Protein AF-A0A7Z0DAD0-F1 (afdb_monomer_lite)

Organism: NCBI:txid1347891

InterPro domains:
  IPR023214 HAD superfamily [G3DSA:3.40.50.1000] (11-139)
  IPR036412 HAD-like superfamily [SSF56784] (11-136)

Secondary structure (DSSP, 8-state):
--------SS--EEEE-TBTTTBSS-HHHHHHHHHHHT-HHHHHHHHHHHGGGGG--HHHHHHHHHHHHHHHHTT--HHHHHHHHHHHHHHHHT-TTTB-HHHHHHHHHHHTTT-EEEE--SS-HHHHHHHHHHHT----

Sequence (140 aa):
MQTATDEDGDHRLVIDDLDGVITRRDTFTALVIRRLRRAPLRLLRATMAAMPMLRGDVATRHEAAQRVAEIAMTGLREREYIAEARAFGKRIAGDPCWIRPWAVDRLRRQHAKGARIVVATATERSLAAALLDHAAVPYE

Foldseek 3Di:
DDDPQPDDPDAGEAEAACAVLFWVHDLLVVLLVVLCVVPVVLVVVLVVLCVQVVVVDPVSNVRSVVVSSCSSCPPDDPVNVLVSLLVSLLVLLPDCNTGDVVSQVVQVVCVVVNYAYAHDYPDDPSNSCSNCVNNVRDHD

Radius of gyration: 17.41 Å; chains: 1; bounding box: 48×28×44 Å

pLDDT: mean 72.16, std 11.04, range [30.66, 85.12]

Structure (mmCIF, N/CA/C/O backbone):
data_AF-A0A7Z0DAD0-F1
#
_entry.id   AF-A0A7Z0DAD0-F1
#
loop_
_atom_site.group_PDB
_atom_site.id
_atom_site.type_symbol
_atom_site.label_atom_id
_atom_site.label_alt_id
_atom_site.label_comp_id
_atom_site.label_asym_id
_atom_site.label_entity_id
_atom_site.label_seq_id
_atom_site.pdbx_PDB_ins_code
_atom_site.Cartn_x
_atom_site.Cartn_y
_atom_site.Cartn_z
_atom_site.occupancy
_atom_site.B_iso_or_equiv
_atom_site.auth_seq_id
_atom_site.auth_comp_id
_atom_site.auth_asym_id
_atom_site.auth_atom_id
_atom_site.pdbx_PDB_model_num
ATOM 1 N N . MET A 1 1 ? 17.493 9.638 -0.717 1.00 39.50 1 MET A N 1
ATOM 2 C CA . MET A 1 1 ? 18.766 9.210 -0.098 1.00 39.50 1 MET A CA 1
ATOM 3 C C . MET A 1 1 ? 18.513 7.776 0.337 1.00 39.50 1 MET A C 1
ATOM 5 O O . MET A 1 1 ? 17.527 7.592 1.025 1.00 39.50 1 MET A O 1
ATOM 9 N N . GLN A 1 2 ? 19.179 6.732 -0.154 1.00 30.66 2 GLN A N 1
ATOM 10 C CA . GLN A 1 2 ? 20.594 6.578 -0.496 1.00 30.66 2 GLN A CA 1
ATOM 11 C C . GLN A 1 2 ? 20.706 5.386 -1.476 1.00 30.66 2 GLN A C 1
ATOM 13 O O . GLN A 1 2 ? 20.254 4.295 -1.152 1.00 30.66 2 GLN A O 1
ATOM 18 N N . THR A 1 3 ? 21.219 5.591 -2.693 1.00 37.88 3 THR A N 1
ATOM 19 C CA . THR A 1 3 ? 21.503 4.504 -3.649 1.00 37.88 3 THR A CA 1
ATOM 20 C C . THR A 1 3 ? 22.827 3.858 -3.260 1.00 37.88 3 THR A C 1
ATOM 22 O O . THR A 1 3 ? 23.883 4.384 -3.607 1.00 37.88 3 THR A O 1
ATOM 25 N N . ALA A 1 4 ? 22.776 2.750 -2.522 1.00 39.66 4 ALA A N 1
ATOM 26 C CA . ALA A 1 4 ? 23.906 1.833 -2.450 1.00 39.66 4 ALA A CA 1
ATOM 27 C C . ALA A 1 4 ? 24.023 1.176 -3.831 1.00 39.66 4 ALA A C 1
ATOM 29 O O . ALA A 1 4 ? 23.155 0.411 -4.242 1.00 39.66 4 ALA A O 1
ATOM 30 N N . THR A 1 5 ? 25.016 1.610 -4.603 1.00 43.22 5 THR A N 1
ATOM 31 C CA . THR A 1 5 ? 25.366 0.979 -5.876 1.00 43.22 5 THR A CA 1
ATOM 32 C C . THR A 1 5 ? 26.505 0.037 -5.537 1.00 43.22 5 THR A C 1
ATOM 34 O O . THR A 1 5 ? 27.658 0.455 -5.538 1.00 43.22 5 THR A O 1
ATOM 37 N N . ASP A 1 6 ? 26.167 -1.186 -5.136 1.00 41.25 6 ASP A N 1
ATOM 38 C CA . ASP A 1 6 ? 27.163 -2.244 -5.012 1.00 41.25 6 ASP A CA 1
ATOM 39 C C . ASP A 1 6 ? 27.525 -2.674 -6.437 1.00 41.25 6 ASP A C 1
ATOM 41 O O . ASP A 1 6 ? 26.717 -3.248 -7.169 1.00 41.25 6 ASP A O 1
ATOM 45 N N . GLU A 1 7 ? 28.717 -2.270 -6.870 1.00 48.56 7 GLU A N 1
ATOM 46 C CA . GLU A 1 7 ? 29.298 -2.648 -8.153 1.00 48.56 7 GLU A CA 1
ATOM 47 C C . GLU A 1 7 ? 30.033 -3.978 -7.971 1.00 48.56 7 GLU A C 1
ATOM 49 O O . GLU A 1 7 ? 31.212 -3.998 -7.633 1.00 48.56 7 GLU A O 1
ATOM 54 N N . ASP A 1 8 ? 29.326 -5.085 -8.197 1.00 41.78 8 ASP A N 1
ATOM 55 C CA . ASP A 1 8 ? 29.944 -6.397 -8.387 1.00 41.78 8 ASP A CA 1
ATOM 56 C C . ASP A 1 8 ? 29.258 -7.103 -9.578 1.00 41.78 8 ASP A C 1
ATOM 58 O O . ASP A 1 8 ? 28.085 -7.461 -9.519 1.00 41.78 8 ASP A O 1
ATOM 62 N N . GLY A 1 9 ? 29.980 -7.206 -10.703 1.00 41.94 9 GLY A N 1
ATOM 63 C CA . GLY A 1 9 ? 29.719 -8.083 -11.861 1.00 41.94 9 GLY A CA 1
ATOM 64 C C . GLY A 1 9 ? 28.339 -8.043 -12.551 1.00 41.94 9 GLY A C 1
ATOM 65 O O . GLY A 1 9 ? 27.444 -8.791 -12.186 1.00 41.94 9 GLY A O 1
ATOM 66 N N . ASP A 1 10 ? 28.210 -7.250 -13.625 1.00 50.06 10 ASP A N 1
ATOM 67 C CA . ASP A 1 10 ? 27.211 -7.315 -14.730 1.00 50.06 10 ASP A CA 1
ATOM 68 C C . ASP A 1 10 ? 25.703 -7.465 -14.400 1.00 50.06 10 ASP A C 1
ATOM 70 O O . ASP A 1 10 ? 24.863 -7.630 -15.286 1.00 50.06 10 ASP A O 1
ATOM 74 N N . HIS A 1 11 ? 25.305 -7.325 -13.137 1.00 52.62 11 HIS A N 1
ATOM 75 C CA . HIS A 1 11 ? 23.904 -7.314 -12.725 1.00 52.62 11 HIS A CA 1
ATOM 76 C C . HIS A 1 11 ? 23.645 -6.140 -11.792 1.00 52.62 11 HIS A C 1
ATOM 78 O O . HIS A 1 11 ? 23.775 -6.222 -10.574 1.00 52.62 11 HIS A O 1
ATOM 84 N N . ARG A 1 12 ? 23.254 -5.010 -12.384 1.00 65.81 12 ARG A N 1
ATOM 85 C CA . ARG A 1 12 ? 22.936 -3.787 -11.645 1.00 65.81 12 ARG A CA 1
ATOM 86 C C . ARG A 1 12 ? 21.674 -4.015 -10.805 1.00 65.81 12 ARG A C 1
ATOM 88 O O . ARG A 1 12 ? 20.571 -4.002 -11.343 1.00 65.81 12 ARG A O 1
ATOM 95 N N . LEU A 1 13 ? 21.828 -4.257 -9.508 1.00 62.34 13 LEU A N 1
ATOM 96 C CA . LEU A 1 13 ? 20.714 -4.444 -8.579 1.00 62.34 13 LEU A CA 1
ATOM 97 C C . LEU A 1 13 ? 20.168 -3.079 -8.136 1.00 62.34 13 LEU A C 1
ATOM 99 O O . LEU A 1 13 ? 20.918 -2.219 -7.680 1.00 62.34 13 LEU A O 1
ATOM 103 N N . VAL A 1 14 ? 18.862 -2.863 -8.274 1.00 67.56 14 VAL A N 1
ATOM 104 C CA . VAL A 1 14 ? 18.172 -1.648 -7.825 1.00 67.56 14 VAL A CA 1
ATOM 105 C C . VAL A 1 14 ? 17.171 -2.043 -6.752 1.00 67.56 14 VAL A C 1
ATOM 107 O O . VAL A 1 14 ? 16.206 -2.749 -7.038 1.00 67.56 14 VAL A O 1
ATOM 110 N N . ILE A 1 15 ? 17.411 -1.584 -5.524 1.00 64.81 15 ILE A N 1
ATOM 111 C CA . ILE A 1 15 ? 16.498 -1.775 -4.397 1.00 64.81 15 ILE A CA 1
ATOM 112 C C . ILE A 1 15 ? 15.688 -0.492 -4.224 1.00 64.81 15 ILE A C 1
ATOM 114 O O . ILE A 1 15 ? 16.252 0.560 -3.921 1.00 64.81 15 ILE A O 1
ATOM 118 N N . ASP A 1 16 ? 14.376 -0.575 -4.421 1.00 68.19 16 ASP A N 1
ATOM 119 C CA . ASP A 1 16 ? 13.451 0.546 -4.234 1.00 68.19 16 ASP A CA 1
ATOM 120 C C . ASP A 1 16 ? 12.356 0.170 -3.223 1.00 68.19 16 ASP A C 1
ATOM 122 O O . ASP A 1 16 ? 11.835 -0.946 -3.235 1.00 68.19 16 ASP A O 1
ATOM 126 N N . ASP A 1 17 ? 11.984 1.109 -2.350 1.00 68.25 17 ASP A N 1
ATOM 127 C CA . ASP A 1 17 ? 10.811 0.957 -1.480 1.00 68.25 17 ASP A CA 1
ATOM 128 C C . ASP A 1 17 ? 9.526 1.225 -2.279 1.00 68.25 17 ASP A C 1
ATOM 130 O O . ASP A 1 17 ? 9.480 2.091 -3.151 1.00 68.25 17 ASP A O 1
ATOM 134 N N . LEU A 1 18 ? 8.452 0.491 -2.004 1.00 62.59 18 LEU A N 1
ATOM 135 C CA . LEU A 1 18 ? 7.170 0.696 -2.678 1.00 62.59 18 LEU A CA 1
ATOM 136 C C . LEU A 1 18 ? 6.525 2.011 -2.221 1.00 62.59 18 LEU A C 1
ATOM 138 O O . LEU A 1 18 ? 6.097 2.828 -3.048 1.00 62.59 18 LEU A O 1
ATOM 142 N N . ASP A 1 19 ? 6.478 2.221 -0.904 1.00 60.19 19 ASP A N 1
ATOM 143 C CA . ASP A 1 19 ? 5.733 3.306 -0.282 1.00 60.19 19 ASP A CA 1
ATOM 144 C C . ASP A 1 19 ? 6.594 4.557 -0.118 1.00 60.19 19 ASP A C 1
ATOM 146 O O . ASP A 1 19 ? 7.551 4.603 0.640 1.00 60.19 19 ASP A O 1
ATOM 150 N N . GLY A 1 20 ? 6.261 5.612 -0.862 1.00 53.28 20 GLY A N 1
ATOM 151 C CA . GLY A 1 20 ? 7.026 6.862 -0.873 1.00 53.28 20 GLY A CA 1
ATOM 152 C C . GLY A 1 20 ? 7.945 7.034 -2.086 1.00 53.28 20 GLY A C 1
ATOM 153 O O . GLY A 1 20 ? 8.174 8.184 -2.484 1.00 53.28 20 GLY A O 1
ATOM 154 N N . VAL A 1 21 ? 8.383 5.948 -2.743 1.00 58.38 21 VAL A N 1
ATOM 155 C CA . VAL A 1 21 ? 9.143 6.010 -4.013 1.00 58.38 21 VAL A CA 1
ATOM 156 C C . VAL A 1 21 ? 8.237 5.777 -5.220 1.00 58.38 21 VAL A C 1
ATOM 158 O O . VAL A 1 21 ? 8.227 6.605 -6.132 1.00 58.38 21 VAL A O 1
ATOM 161 N N . ILE A 1 22 ? 7.440 4.703 -5.223 1.00 57.44 22 ILE A N 1
ATOM 162 C CA . ILE A 1 22 ? 6.511 4.390 -6.323 1.00 57.44 22 ILE A CA 1
ATOM 163 C C . ILE A 1 22 ? 5.141 5.011 -6.042 1.00 57.44 22 ILE A C 1
ATOM 165 O O . ILE A 1 22 ? 4.545 5.644 -6.923 1.00 57.44 22 ILE A O 1
ATOM 169 N N . THR A 1 23 ? 4.671 4.907 -4.799 1.00 56.97 23 THR A N 1
ATOM 170 C CA . THR A 1 23 ? 3.418 5.521 -4.360 1.00 56.97 23 THR A CA 1
ATOM 171 C C . THR A 1 23 ? 3.659 6.862 -3.655 1.00 56.97 23 THR A C 1
ATOM 173 O O . THR A 1 23 ? 4.687 7.121 -3.029 1.00 56.97 23 THR A O 1
ATOM 176 N N . ARG A 1 24 ? 2.705 7.788 -3.779 1.00 58.22 24 ARG A N 1
ATOM 177 C CA . ARG A 1 24 ? 2.724 9.105 -3.117 1.00 58.22 24 ARG A CA 1
ATOM 178 C C . ARG A 1 24 ? 2.297 9.046 -1.650 1.00 58.22 24 ARG A C 1
ATOM 180 O O . ARG A 1 24 ? 2.459 10.037 -0.942 1.00 58.22 24 ARG A O 1
ATOM 187 N N . ARG A 1 25 ? 1.702 7.934 -1.223 1.00 63.03 25 ARG A N 1
ATOM 188 C CA . ARG A 1 25 ? 1.096 7.727 0.094 1.00 63.03 25 ARG A CA 1
ATOM 189 C C . ARG A 1 25 ? 1.365 6.300 0.539 1.00 63.03 25 ARG A C 1
ATOM 191 O O . ARG A 1 25 ? 1.410 5.418 -0.307 1.00 63.03 25 ARG A O 1
ATOM 198 N N . ASP A 1 26 ? 1.429 6.103 1.849 1.00 71.31 26 ASP A N 1
ATOM 199 C CA . ASP A 1 26 ? 1.444 4.779 2.462 1.00 71.31 26 ASP A CA 1
ATOM 200 C C . ASP A 1 26 ? 0.177 4.002 2.063 1.00 71.31 26 ASP A C 1
ATOM 202 O O . ASP A 1 26 ? -0.962 4.361 2.406 1.00 71.31 26 ASP A O 1
ATOM 206 N N . THR A 1 27 ? 0.398 2.956 1.275 1.00 69.19 27 THR A N 1
ATOM 207 C CA . THR A 1 27 ? -0.642 2.129 0.678 1.00 69.19 27 THR A CA 1
ATOM 208 C C . THR A 1 27 ? -1.365 1.283 1.724 1.00 69.19 27 THR A C 1
ATOM 210 O O . THR A 1 27 ? -2.589 1.116 1.652 1.00 69.19 27 THR A O 1
ATOM 213 N N . PHE A 1 28 ? -0.640 0.797 2.730 1.00 71.06 28 PHE A N 1
ATOM 214 C CA . PHE A 1 28 ? -1.190 -0.019 3.805 1.00 71.06 28 PHE A CA 1
ATOM 215 C C . PHE A 1 28 ? -2.080 0.812 4.735 1.00 71.06 28 PHE A C 1
ATOM 217 O O . PHE A 1 28 ? -3.236 0.454 4.984 1.00 71.06 28 PHE A O 1
ATOM 224 N N . THR A 1 29 ? -1.611 1.988 5.152 1.00 74.25 29 THR A N 1
ATOM 225 C CA . THR A 1 29 ? -2.401 2.937 5.951 1.00 74.25 29 THR A CA 1
ATOM 226 C C . THR A 1 29 ? -3.701 3.318 5.234 1.00 74.25 29 THR A C 1
ATOM 228 O O . THR A 1 29 ? -4.777 3.389 5.837 1.00 74.25 29 THR A O 1
ATOM 231 N N . ALA A 1 30 ? -3.651 3.506 3.915 1.00 76.56 30 ALA A N 1
ATOM 232 C CA . ALA A 1 30 ? -4.835 3.813 3.125 1.00 76.56 30 ALA A CA 1
ATOM 233 C C . ALA A 1 30 ? -5.852 2.659 3.057 1.00 76.56 30 ALA A C 1
ATOM 235 O O . ALA A 1 30 ? -7.067 2.905 3.087 1.00 76.56 30 ALA A O 1
ATOM 236 N N . LEU A 1 31 ? -5.378 1.412 2.988 1.00 78.25 31 LEU A N 1
ATOM 237 C CA . LEU A 1 31 ? -6.222 0.220 3.066 1.00 78.25 31 LEU A CA 1
ATOM 238 C C . LEU A 1 31 ? -6.908 0.129 4.439 1.00 78.25 31 LEU A C 1
ATOM 240 O O . LEU A 1 31 ? -8.132 -0.036 4.500 1.00 78.25 31 LEU A O 1
ATOM 244 N N . VAL A 1 32 ? -6.150 0.336 5.521 1.00 78.75 32 VAL A N 1
ATOM 245 C CA . VAL A 1 32 ? -6.650 0.372 6.907 1.00 78.75 32 VAL A CA 1
ATOM 246 C C . VAL A 1 32 ? -7.755 1.421 7.064 1.00 78.75 32 VAL A C 1
ATOM 248 O O . VAL A 1 32 ? -8.867 1.090 7.486 1.00 78.75 32 VAL A O 1
ATOM 251 N N . ILE A 1 33 ? -7.518 2.668 6.641 1.00 80.19 33 ILE A N 1
ATOM 252 C CA . ILE A 1 33 ? -8.512 3.753 6.727 1.00 80.19 33 ILE A CA 1
ATOM 253 C C . ILE A 1 33 ? -9.775 3.410 5.931 1.00 80.19 33 ILE A C 1
ATOM 255 O O . ILE A 1 33 ? -10.893 3.581 6.423 1.00 80.19 33 ILE A O 1
ATOM 259 N N . ARG A 1 34 ? -9.632 2.908 4.697 1.00 81.19 34 ARG A N 1
ATOM 260 C CA . ARG A 1 34 ? -10.779 2.520 3.860 1.00 81.19 34 ARG A CA 1
ATOM 261 C C . ARG A 1 34 ? -11.632 1.455 4.543 1.00 81.19 34 ARG A C 1
ATOM 263 O O . ARG A 1 34 ? -12.859 1.517 4.461 1.00 81.19 34 ARG A O 1
ATOM 270 N N . ARG A 1 35 ? -10.993 0.491 5.197 1.00 79.50 35 ARG A N 1
ATOM 271 C CA . ARG A 1 35 ? -11.667 -0.607 5.884 1.00 79.50 35 ARG A CA 1
ATOM 272 C C . ARG A 1 35 ? -12.398 -0.131 7.136 1.00 79.50 35 ARG A C 1
ATOM 274 O O . ARG A 1 35 ? -13.566 -0.466 7.312 1.00 79.50 35 ARG A O 1
ATOM 281 N N . LEU A 1 36 ? -11.770 0.730 7.937 1.00 79.75 36 LEU A N 1
ATOM 282 C CA . LEU A 1 36 ? -12.418 1.355 9.092 1.00 79.75 36 LEU A CA 1
ATOM 283 C C . LEU A 1 36 ? -13.642 2.182 8.677 1.00 79.75 36 LEU A C 1
ATOM 285 O O . LEU A 1 36 ? -14.702 2.049 9.280 1.00 79.75 36 LEU A O 1
ATOM 289 N N . ARG A 1 37 ? -13.560 2.950 7.581 1.00 81.44 37 ARG A N 1
ATOM 290 C CA . ARG A 1 37 ? -14.704 3.730 7.062 1.00 81.44 37 ARG A CA 1
ATOM 291 C C . ARG A 1 37 ? -15.895 2.875 6.617 1.00 81.44 37 ARG A C 1
ATOM 293 O O . ARG A 1 37 ? -17.008 3.386 6.577 1.00 81.44 37 ARG A O 1
ATOM 300 N N . ARG A 1 38 ? -15.684 1.599 6.280 1.00 82.56 38 ARG A N 1
ATOM 301 C CA . ARG A 1 38 ? -16.756 0.655 5.911 1.00 82.56 38 ARG A CA 1
ATOM 302 C C . ARG A 1 38 ? -17.395 -0.041 7.116 1.00 82.56 38 ARG A C 1
ATOM 304 O O . ARG A 1 38 ? -18.408 -0.709 6.945 1.00 82.56 38 ARG A O 1
ATOM 311 N N . ALA A 1 39 ? -16.825 0.102 8.313 1.00 82.38 39 ALA A N 1
ATOM 312 C CA . ALA A 1 39 ? -17.278 -0.576 9.521 1.00 82.38 39 ALA A CA 1
ATOM 313 C C . ALA A 1 39 ? -17.339 0.414 10.703 1.00 82.38 39 ALA A C 1
ATOM 315 O O . ALA A 1 39 ? -16.357 0.544 11.435 1.00 82.38 39 ALA A O 1
ATOM 316 N N . PRO A 1 40 ? -18.481 1.090 10.944 1.00 80.75 40 PRO A N 1
ATOM 317 C CA . PRO A 1 40 ? -18.577 2.188 11.917 1.00 80.75 40 PRO A CA 1
ATOM 318 C C . PRO A 1 40 ? -18.213 1.771 13.352 1.00 80.75 40 PRO A C 1
ATOM 320 O O . PRO A 1 40 ? -17.542 2.513 14.063 1.00 80.75 40 PRO A O 1
ATOM 323 N N . LEU A 1 41 ? -18.559 0.545 13.759 1.00 82.00 41 LEU A N 1
ATOM 324 C CA . LEU A 1 41 ? -18.148 -0.027 15.049 1.00 82.00 41 LEU A CA 1
ATOM 325 C C . LEU A 1 41 ? -16.625 -0.203 15.165 1.00 82.00 41 LEU A C 1
ATOM 327 O O . LEU A 1 41 ? -16.052 0.014 16.232 1.00 82.00 41 LEU A O 1
ATOM 331 N N . ARG A 1 42 ? -15.953 -0.588 14.073 1.00 83.25 42 ARG A N 1
ATOM 332 C CA . ARG A 1 42 ? -14.488 -0.722 14.046 1.00 83.25 42 ARG A CA 1
ATOM 333 C C . ARG A 1 42 ? -13.819 0.642 14.011 1.00 83.25 42 ARG A C 1
ATOM 335 O O . ARG A 1 42 ? -12.807 0.815 14.675 1.00 83.25 42 ARG A O 1
ATOM 342 N N . LEU A 1 43 ? -14.404 1.606 13.299 1.00 81.75 43 LEU A N 1
ATOM 343 C CA . LEU A 1 43 ? -13.948 2.992 13.307 1.00 81.75 43 LEU A CA 1
ATOM 344 C C . LEU A 1 43 ? -13.949 3.557 14.729 1.00 81.75 43 LEU A C 1
ATOM 346 O O . LEU A 1 43 ? -12.925 4.067 15.159 1.00 81.75 43 LEU A O 1
ATOM 350 N N . LEU A 1 44 ? -15.042 3.379 15.479 1.00 83.94 44 LEU A N 1
ATOM 351 C CA . LEU A 1 44 ? -15.126 3.832 16.870 1.00 83.94 44 LEU A CA 1
ATOM 352 C C . LEU A 1 44 ? -14.026 3.209 17.745 1.00 83.94 44 LEU A C 1
ATOM 354 O O . LEU A 1 44 ? -13.316 3.923 18.452 1.00 83.94 44 LEU A O 1
ATOM 358 N N . ARG A 1 45 ? -13.835 1.885 17.656 1.00 83.38 45 ARG A N 1
ATOM 359 C CA . ARG A 1 45 ? -12.770 1.178 18.391 1.00 83.38 45 ARG A CA 1
ATOM 360 C C . ARG A 1 45 ? -11.374 1.663 17.995 1.00 83.38 45 ARG A C 1
ATOM 362 O O . ARG A 1 45 ? -10.534 1.869 18.865 1.00 83.38 45 ARG A O 1
ATOM 369 N N . ALA A 1 46 ? -11.131 1.877 16.704 1.00 82.88 46 ALA A N 1
ATOM 370 C CA . ALA A 1 46 ? -9.859 2.379 16.201 1.00 82.88 46 ALA A CA 1
ATOM 371 C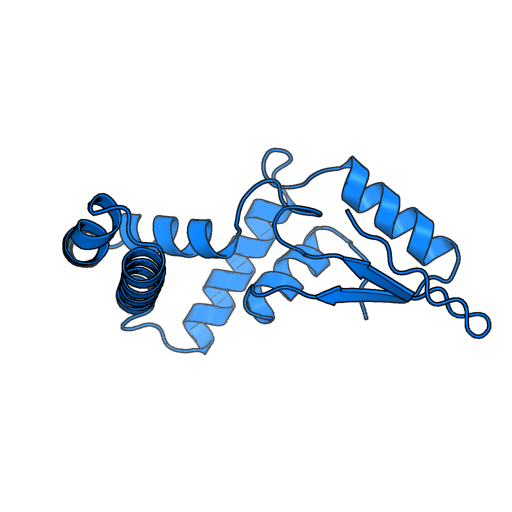 C . ALA A 1 46 ? -9.587 3.817 16.663 1.00 82.88 46 ALA A C 1
ATOM 373 O O . ALA A 1 46 ? -8.466 4.122 17.050 1.00 82.88 46 ALA A O 1
ATOM 374 N N . THR A 1 47 ? -10.600 4.688 16.697 1.00 83.38 47 THR A N 1
ATOM 375 C CA . THR A 1 47 ? -10.461 6.050 17.233 1.00 83.38 47 THR A CA 1
ATOM 376 C C . THR A 1 47 ? -10.060 6.026 18.705 1.00 83.38 47 THR A C 1
ATOM 378 O O . THR A 1 47 ? -9.154 6.757 19.099 1.00 83.38 47 THR A O 1
ATOM 381 N N . MET A 1 48 ? -10.661 5.143 19.509 1.00 83.81 48 MET A N 1
ATOM 382 C CA . MET A 1 48 ? -10.250 4.960 20.905 1.00 83.81 48 MET A CA 1
ATOM 383 C C . MET A 1 48 ? -8.809 4.442 21.013 1.00 83.81 48 MET A C 1
ATOM 385 O O . MET A 1 48 ? -8.036 4.959 21.815 1.00 83.81 48 MET A O 1
ATOM 389 N N . ALA A 1 49 ? -8.422 3.473 20.179 1.00 83.31 49 ALA A N 1
ATOM 390 C CA . ALA A 1 49 ? -7.061 2.935 20.149 1.00 83.31 49 ALA A CA 1
ATOM 391 C C . ALA A 1 49 ? -6.009 3.939 19.640 1.00 83.31 49 ALA A C 1
ATOM 393 O O . ALA A 1 49 ? -4.838 3.812 19.987 1.00 83.31 49 ALA A O 1
ATOM 394 N N . ALA A 1 50 ? -6.416 4.947 18.861 1.00 82.56 50 ALA A N 1
ATOM 395 C CA . ALA A 1 50 ? -5.550 6.008 18.349 1.00 82.56 50 ALA A CA 1
ATOM 396 C C . ALA A 1 50 ? -5.340 7.169 19.342 1.00 82.56 50 ALA A C 1
ATOM 398 O O . ALA A 1 50 ? -4.409 7.953 19.164 1.00 82.56 50 ALA A O 1
ATOM 399 N N . MET A 1 51 ? -6.150 7.281 20.405 1.00 82.69 51 MET A N 1
ATOM 400 C CA . MET A 1 51 ? -6.020 8.341 21.425 1.00 82.69 51 MET A CA 1
ATOM 401 C C . MET A 1 51 ? -4.594 8.504 21.988 1.00 82.69 51 MET A C 1
ATOM 403 O O . MET A 1 51 ? -4.141 9.643 22.123 1.00 82.69 51 MET A O 1
ATOM 407 N N . PRO A 1 52 ? -3.832 7.427 22.272 1.00 81.12 52 PRO A N 1
ATOM 408 C CA . PRO A 1 52 ? -2.460 7.548 22.762 1.00 81.12 52 PRO A CA 1
ATOM 409 C C . PRO A 1 52 ? -1.496 8.231 21.777 1.00 81.12 52 PRO A C 1
ATOM 411 O O . PRO A 1 52 ? -0.511 8.817 22.220 1.00 81.12 52 PRO A O 1
ATOM 414 N N . MET A 1 53 ? -1.781 8.251 20.466 1.00 78.38 53 MET A N 1
ATOM 415 C CA . MET A 1 53 ? -0.923 8.909 19.462 1.00 78.38 53 MET A CA 1
ATOM 416 C C . MET A 1 53 ? -0.794 10.423 19.685 1.00 78.38 53 MET A C 1
ATOM 418 O O . MET A 1 53 ? 0.214 11.027 19.298 1.00 78.38 53 MET A O 1
ATOM 422 N N . LEU A 1 54 ? -1.797 11.026 20.335 1.00 80.25 54 LEU A N 1
ATOM 423 C CA . LEU A 1 54 ? -1.833 12.448 20.681 1.00 80.25 54 LEU A CA 1
ATOM 424 C C . LEU A 1 54 ? -0.823 12.814 21.777 1.00 80.25 54 LEU A C 1
ATOM 426 O O . LEU A 1 54 ? -0.475 13.982 21.909 1.00 80.25 54 LEU A O 1
ATOM 430 N N . ARG A 1 55 ? -0.313 11.831 22.534 1.00 79.69 55 ARG A N 1
ATOM 431 C CA . ARG A 1 55 ? 0.660 12.055 23.616 1.00 79.69 55 ARG A CA 1
ATOM 432 C C . ARG A 1 55 ? 2.085 12.331 23.123 1.00 79.69 55 ARG A C 1
ATOM 434 O O . ARG A 1 55 ? 2.929 12.713 23.920 1.00 79.69 55 ARG A O 1
ATOM 441 N N . GLY A 1 56 ? 2.356 12.166 21.826 1.00 71.06 56 GLY A N 1
ATOM 442 C CA . GLY A 1 56 ? 3.614 12.586 21.196 1.00 71.06 56 GLY A CA 1
ATOM 443 C C . GLY A 1 56 ? 4.776 11.591 21.277 1.00 71.06 56 GLY A C 1
ATOM 444 O O . GLY A 1 56 ? 5.709 11.721 20.490 1.00 71.06 56 GLY A O 1
ATOM 445 N N . ASP A 1 57 ? 4.704 10.582 22.146 1.00 85.12 57 ASP A N 1
ATOM 446 C CA . ASP A 1 57 ? 5.745 9.560 22.269 1.00 85.12 57 ASP A CA 1
ATOM 447 C C . ASP A 1 57 ? 5.787 8.607 21.057 1.00 85.12 57 ASP A C 1
ATOM 449 O O . ASP A 1 57 ? 4.755 8.151 20.551 1.00 85.12 57 ASP A O 1
ATOM 453 N N . VAL A 1 58 ? 6.999 8.306 20.584 1.00 79.75 58 VAL A N 1
ATOM 454 C CA . VAL A 1 58 ? 7.232 7.507 19.372 1.00 79.75 58 VAL A CA 1
ATOM 455 C C . VAL A 1 58 ? 6.847 6.046 19.592 1.00 79.75 58 VAL A C 1
ATOM 457 O O . VAL A 1 58 ? 6.218 5.460 18.711 1.00 79.75 58 VAL A O 1
ATOM 460 N N . ALA A 1 59 ? 7.168 5.459 20.748 1.00 80.81 59 ALA A N 1
ATOM 461 C CA . ALA A 1 59 ? 6.812 4.070 21.045 1.00 80.81 59 ALA A CA 1
ATOM 462 C C . ALA A 1 59 ? 5.287 3.912 21.145 1.00 80.81 59 ALA A C 1
ATOM 464 O O . ALA A 1 59 ? 4.687 3.068 20.480 1.00 80.81 59 ALA A O 1
ATOM 465 N N . THR A 1 60 ? 4.644 4.834 21.860 1.00 80.31 60 THR A N 1
ATOM 466 C CA . THR A 1 60 ? 3.186 4.902 22.009 1.00 80.31 60 THR A CA 1
ATOM 467 C C . THR A 1 60 ? 2.471 5.063 20.662 1.00 80.31 60 THR A C 1
ATOM 469 O O . THR A 1 60 ? 1.417 4.465 20.436 1.00 80.31 60 THR A O 1
ATOM 472 N N . ARG A 1 61 ? 3.034 5.851 19.736 1.00 78.62 61 ARG A N 1
ATOM 473 C CA . ARG A 1 61 ? 2.497 6.002 18.374 1.00 78.62 61 ARG A CA 1
ATOM 474 C C . ARG A 1 61 ? 2.582 4.710 17.568 1.00 78.62 61 ARG A C 1
ATOM 476 O O . ARG A 1 61 ? 1.610 4.385 16.889 1.00 78.62 61 ARG A O 1
ATOM 483 N N . HIS A 1 62 ? 3.694 3.981 17.654 1.00 78.44 62 HIS A N 1
ATOM 484 C CA . HIS A 1 62 ? 3.843 2.695 16.971 1.00 78.44 62 HIS A CA 1
ATOM 485 C C . HIS A 1 62 ? 2.859 1.655 17.512 1.00 78.44 62 HIS A C 1
ATOM 487 O O . HIS A 1 62 ? 2.147 1.033 16.725 1.00 78.44 62 HIS A O 1
ATOM 493 N N . GLU A 1 63 ? 2.737 1.526 18.834 1.00 81.44 63 GLU A N 1
ATOM 494 C CA . GLU A 1 63 ? 1.771 0.603 19.440 1.00 81.44 63 GLU A CA 1
ATOM 495 C C . GLU A 1 63 ? 0.323 0.943 19.070 1.00 81.44 63 GLU A C 1
ATOM 497 O O . GLU A 1 63 ? -0.487 0.061 18.783 1.00 81.44 63 GLU A O 1
ATOM 502 N N . ALA A 1 64 ? -0.031 2.229 19.084 1.00 82.88 64 ALA A N 1
ATOM 503 C CA . ALA A 1 64 ? -1.367 2.665 18.705 1.00 82.88 64 ALA A CA 1
ATOM 504 C C . ALA A 1 64 ? -1.649 2.387 17.219 1.00 82.88 64 ALA A C 1
ATOM 506 O O . ALA A 1 64 ? -2.734 1.911 16.887 1.00 82.88 64 ALA A O 1
ATOM 507 N N . ALA A 1 65 ? -0.674 2.610 16.331 1.00 78.56 65 ALA A N 1
ATOM 508 C CA . ALA A 1 65 ? -0.798 2.273 14.915 1.00 78.56 65 ALA A CA 1
ATOM 509 C C . ALA A 1 65 ? -0.989 0.761 14.698 1.00 78.56 65 ALA A C 1
ATOM 511 O O . ALA A 1 65 ? -1.869 0.364 13.932 1.00 78.56 65 ALA A O 1
ATOM 512 N N . GLN A 1 66 ? -0.238 -0.076 15.423 1.00 80.50 66 GLN A N 1
ATOM 513 C CA . GLN A 1 66 ? -0.401 -1.533 15.400 1.00 80.50 66 GLN A CA 1
ATOM 514 C C . GLN A 1 66 ? -1.802 -1.952 15.862 1.00 80.50 66 GLN A C 1
ATOM 516 O O . GLN A 1 66 ? -2.496 -2.657 15.133 1.00 80.50 66 GLN A O 1
ATOM 521 N N . ARG A 1 67 ? -2.283 -1.435 17.001 1.00 81.19 67 ARG A N 1
ATOM 522 C CA . ARG A 1 67 ? -3.645 -1.718 17.497 1.00 81.19 67 ARG A CA 1
ATOM 523 C C . ARG A 1 67 ? -4.729 -1.280 16.513 1.00 81.19 67 ARG A C 1
ATOM 525 O O . ARG A 1 67 ? -5.723 -1.977 16.325 1.00 81.19 67 ARG A O 1
ATOM 532 N N . VAL A 1 68 ? -4.565 -0.126 15.869 1.00 83.31 68 VAL A N 1
ATOM 533 C CA . VAL A 1 68 ? -5.507 0.356 14.847 1.00 83.31 68 VAL A CA 1
ATOM 534 C C . VAL A 1 68 ? -5.523 -0.576 13.634 1.00 83.31 68 VAL A C 1
ATOM 536 O O . VAL A 1 68 ? -6.606 -0.904 13.137 1.00 83.31 68 VAL A O 1
ATOM 539 N N . ALA A 1 69 ? -4.353 -1.036 13.184 1.00 79.19 69 ALA A N 1
ATOM 540 C CA . ALA A 1 69 ? -4.246 -2.014 12.109 1.00 79.19 69 ALA A CA 1
ATOM 541 C C . ALA A 1 69 ? -4.914 -3.343 12.501 1.00 79.19 69 ALA A C 1
ATOM 543 O O . ALA A 1 69 ? -5.747 -3.845 11.752 1.00 79.19 69 ALA A O 1
ATOM 544 N N . GLU A 1 70 ? -4.664 -3.864 13.702 1.00 83.00 70 GLU A N 1
ATOM 545 C CA . GLU A 1 70 ? -5.322 -5.070 14.223 1.00 83.00 70 GLU A CA 1
ATOM 546 C C . GLU A 1 70 ? -6.849 -4.934 14.261 1.00 83.00 70 GLU A C 1
ATOM 5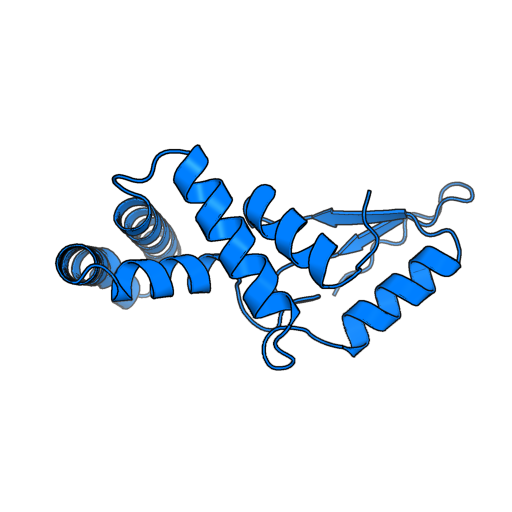48 O O . GLU A 1 70 ? -7.567 -5.819 13.789 1.00 83.00 70 GLU A O 1
ATOM 553 N N . ILE A 1 71 ? -7.376 -3.808 14.754 1.00 82.75 71 ILE A N 1
ATOM 554 C CA . ILE A 1 71 ? -8.824 -3.542 14.789 1.00 82.75 71 ILE A CA 1
ATOM 555 C C . ILE A 1 71 ? -9.406 -3.505 13.376 1.00 82.75 71 ILE A C 1
ATOM 557 O O . ILE A 1 71 ? -10.496 -4.035 13.134 1.00 82.75 71 ILE A O 1
ATOM 561 N N . ALA A 1 72 ? -8.694 -2.886 12.433 1.00 81.25 72 ALA A N 1
ATOM 562 C CA . ALA A 1 72 ? -9.117 -2.872 11.044 1.00 81.25 72 ALA A CA 1
ATOM 563 C C . ALA A 1 72 ? -9.149 -4.297 10.481 1.00 81.25 72 ALA A C 1
ATOM 565 O O . ALA A 1 72 ? -10.142 -4.676 9.860 1.00 81.25 72 ALA A O 1
ATOM 566 N N . MET A 1 73 ? -8.117 -5.095 10.746 1.00 79.94 73 MET A N 1
ATOM 567 C CA . MET A 1 73 ? -7.918 -6.436 10.192 1.00 79.94 73 MET A CA 1
ATOM 568 C C . MET A 1 73 ? -8.751 -7.522 10.886 1.00 79.94 73 MET A C 1
ATOM 570 O O . MET A 1 73 ? -9.028 -8.556 10.282 1.00 79.94 73 MET A O 1
ATOM 574 N N . THR A 1 74 ? -9.241 -7.273 12.102 1.00 81.25 74 THR A N 1
ATOM 575 C CA . THR A 1 74 ? -10.081 -8.207 12.864 1.00 81.25 74 THR A CA 1
ATOM 576 C C . THR A 1 74 ? -11.264 -8.720 12.032 1.00 81.25 74 THR A C 1
ATOM 578 O O . THR A 1 74 ? -12.023 -7.949 11.431 1.00 81.25 74 THR A O 1
ATOM 581 N N . GLY A 1 75 ? -11.447 -10.044 12.031 1.00 75.00 75 GLY A N 1
ATOM 582 C CA . GLY A 1 75 ? -12.546 -10.719 11.337 1.00 75.00 75 GLY A CA 1
ATOM 583 C C . GLY A 1 75 ? -12.361 -10.842 9.824 1.00 75.00 75 GLY A C 1
ATOM 584 O O . GLY A 1 75 ? -13.351 -11.029 9.124 1.00 75.00 75 GLY A O 1
ATOM 585 N N . LEU A 1 76 ? -11.136 -10.689 9.316 1.00 77.50 76 LEU A N 1
ATOM 586 C CA . LEU A 1 76 ? -10.793 -10.950 7.922 1.00 77.50 76 LEU A CA 1
ATOM 587 C C . LEU A 1 76 ? -10.108 -12.307 7.807 1.00 77.50 76 LEU A C 1
ATOM 589 O O . LEU A 1 76 ? -9.100 -12.547 8.472 1.00 77.50 76 LEU A O 1
ATOM 593 N N . ARG A 1 77 ? -10.628 -13.192 6.958 1.00 81.81 77 ARG A N 1
ATOM 594 C CA . ARG A 1 77 ? -9.881 -14.394 6.583 1.00 81.81 77 ARG A CA 1
ATOM 595 C C . ARG A 1 77 ? -8.789 -14.009 5.594 1.00 81.81 77 ARG A C 1
ATOM 597 O O . ARG A 1 77 ? -8.971 -13.106 4.782 1.00 81.81 77 ARG A O 1
ATOM 604 N N . GLU A 1 78 ? -7.690 -14.750 5.600 1.00 75.88 78 GLU A N 1
ATOM 605 C CA . GLU A 1 78 ? -6.550 -14.521 4.702 1.00 75.88 78 GLU A CA 1
ATOM 606 C C . GLU A 1 78 ? -6.966 -14.400 3.223 1.00 75.88 78 GLU A C 1
ATOM 608 O O . GLU A 1 78 ? -6.554 -13.481 2.524 1.00 75.88 78 GLU A O 1
ATOM 613 N N . ARG A 1 79 ? -7.881 -15.257 2.751 1.00 76.75 79 ARG A N 1
ATOM 614 C CA . ARG A 1 79 ? -8.388 -15.200 1.366 1.00 76.75 79 ARG A CA 1
ATOM 615 C C . ARG A 1 79 ? -9.150 -13.911 1.046 1.00 76.75 79 ARG A C 1
ATOM 617 O O . ARG A 1 79 ? -9.008 -13.364 -0.045 1.00 76.75 79 ARG A O 1
ATOM 624 N N . GLU A 1 80 ? -9.967 -13.439 1.981 1.00 78.25 80 GLU A N 1
ATOM 625 C CA . GLU A 1 80 ? -10.743 -12.203 1.830 1.00 78.25 80 GLU A CA 1
ATOM 626 C C . GLU A 1 80 ? -9.818 -10.986 1.866 1.00 78.25 80 GLU A C 1
ATOM 628 O O . GLU A 1 80 ? -9.993 -10.049 1.089 1.00 78.25 80 GLU A O 1
ATOM 633 N N . TYR A 1 81 ? -8.788 -11.043 2.712 1.00 77.50 81 TYR A N 1
ATOM 634 C CA . TYR A 1 81 ? -7.728 -10.050 2.743 1.00 77.50 81 TYR A CA 1
ATOM 635 C C . TYR A 1 81 ? -6.994 -9.960 1.408 1.00 77.50 81 TYR A C 1
ATOM 637 O O . TYR A 1 81 ? -6.918 -8.874 0.842 1.00 77.50 81 TYR A O 1
ATOM 645 N N . ILE A 1 82 ? -6.526 -11.085 0.861 1.00 76.69 82 ILE A N 1
ATOM 646 C CA . ILE A 1 82 ? -5.820 -11.114 -0.428 1.00 76.69 82 ILE A CA 1
ATOM 647 C C . ILE A 1 82 ? -6.704 -10.538 -1.542 1.00 76.69 82 ILE A C 1
ATOM 649 O O . ILE A 1 82 ? -6.230 -9.769 -2.381 1.00 76.69 82 ILE A O 1
ATOM 653 N N . ALA A 1 83 ? -7.998 -10.869 -1.554 1.00 79.50 83 ALA A N 1
ATOM 654 C CA . ALA A 1 83 ? -8.939 -10.326 -2.529 1.00 79.50 83 ALA A CA 1
ATOM 655 C C . ALA A 1 83 ? -9.117 -8.802 -2.382 1.00 79.50 83 ALA A C 1
ATOM 657 O O . ALA A 1 83 ? -9.093 -8.081 -3.385 1.00 79.50 83 ALA A O 1
ATOM 658 N N . GLU A 1 84 ? -9.253 -8.297 -1.152 1.00 79.19 84 GLU A N 1
ATOM 659 C CA . GLU A 1 84 ? -9.349 -6.859 -0.876 1.00 79.19 84 GLU A CA 1
ATOM 660 C C . GLU A 1 84 ? -8.057 -6.113 -1.224 1.00 79.19 84 GLU A C 1
ATOM 662 O O . GLU A 1 84 ? -8.120 -5.075 -1.887 1.00 79.19 84 GLU A O 1
ATOM 667 N N . ALA A 1 85 ? -6.905 -6.651 -0.824 1.00 75.44 85 ALA A N 1
ATOM 668 C CA . ALA A 1 85 ? -5.582 -6.121 -1.126 1.00 75.44 85 ALA A CA 1
ATOM 669 C C . ALA A 1 85 ? -5.369 -6.044 -2.639 1.00 75.44 85 ALA A C 1
ATOM 671 O O . ALA A 1 85 ? -5.005 -4.990 -3.158 1.00 75.44 85 ALA A O 1
ATOM 672 N N . ARG A 1 86 ? -5.717 -7.110 -3.373 1.00 77.75 86 ARG A N 1
ATOM 673 C CA . ARG A 1 86 ? -5.639 -7.121 -4.834 1.00 77.75 86 ARG A CA 1
ATOM 674 C C . ARG A 1 86 ? -6.553 -6.065 -5.443 1.00 77.75 86 ARG A C 1
ATOM 676 O O . ARG A 1 86 ? -6.090 -5.245 -6.226 1.00 77.75 86 ARG A O 1
ATOM 683 N N . ALA A 1 87 ? -7.834 -6.030 -5.078 1.00 80.12 87 ALA A N 1
ATOM 684 C CA . ALA A 1 87 ? -8.776 -5.046 -5.617 1.00 80.12 87 ALA A CA 1
ATOM 685 C C . ALA A 1 87 ? -8.360 -3.596 -5.307 1.00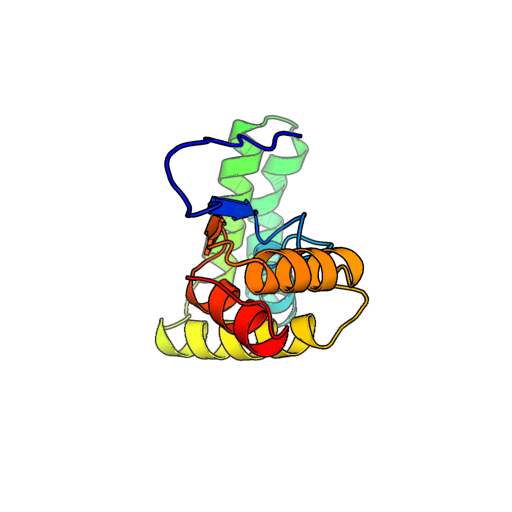 80.12 87 ALA A C 1
ATOM 687 O O . ALA A 1 87 ? -8.540 -2.699 -6.133 1.00 80.12 87 ALA A O 1
ATOM 688 N N . PHE A 1 88 ? -7.796 -3.359 -4.122 1.00 78.00 88 PHE A N 1
ATOM 689 C CA . PHE A 1 88 ? -7.282 -2.056 -3.727 1.00 78.00 88 PHE A CA 1
ATOM 690 C C . PHE A 1 88 ? -6.025 -1.678 -4.518 1.00 78.00 88 PHE A C 1
ATOM 692 O O . PHE A 1 88 ? -6.012 -0.586 -5.085 1.00 78.00 88 PHE A O 1
ATOM 699 N N . GLY A 1 89 ? -5.053 -2.590 -4.632 1.00 75.38 89 GLY A N 1
ATOM 700 C CA . GLY A 1 89 ? -3.829 -2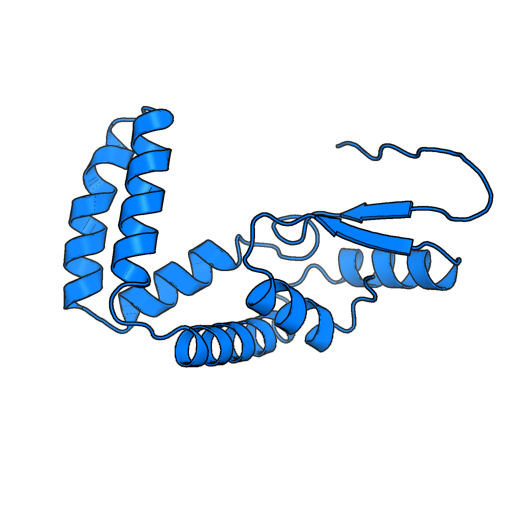.442 -5.427 1.00 75.38 89 GLY A CA 1
ATOM 701 C C . GLY A 1 89 ? -4.114 -2.096 -6.888 1.00 75.38 89 GLY A C 1
ATOM 702 O O . GLY A 1 89 ? -3.593 -1.112 -7.407 1.00 75.38 89 GLY A O 1
ATOM 703 N N . LYS A 1 90 ? -5.055 -2.806 -7.522 1.00 77.56 90 LYS A N 1
ATOM 704 C CA . LYS A 1 90 ? -5.501 -2.503 -8.894 1.00 77.56 90 LYS A CA 1
ATOM 705 C C . LYS A 1 90 ? -6.041 -1.079 -9.041 1.00 77.56 90 LYS A C 1
ATOM 707 O O . LYS A 1 90 ? -5.762 -0.397 -10.021 1.00 77.56 90 LYS A O 1
ATOM 712 N N . ARG A 1 91 ? -6.837 -0.632 -8.067 1.00 79.44 91 ARG A N 1
ATOM 713 C CA . ARG A 1 91 ? -7.494 0.680 -8.103 1.00 79.44 91 ARG A CA 1
ATOM 714 C C . ARG A 1 91 ? -6.502 1.826 -7.942 1.00 79.44 91 ARG A C 1
ATOM 716 O O . ARG A 1 91 ? -6.619 2.816 -8.650 1.00 79.44 91 ARG A O 1
ATOM 723 N N . ILE A 1 92 ? -5.568 1.710 -7.001 1.00 77.19 92 ILE A N 1
ATOM 724 C CA . ILE A 1 92 ? -4.551 2.748 -6.781 1.00 77.19 92 ILE A CA 1
ATOM 725 C C . ILE A 1 92 ? -3.510 2.760 -7.900 1.00 77.19 92 ILE A C 1
ATOM 727 O O . ILE A 1 92 ? -3.013 3.828 -8.233 1.00 77.19 92 ILE A O 1
ATOM 731 N N . ALA A 1 93 ? -3.227 1.610 -8.522 1.00 74.38 93 ALA A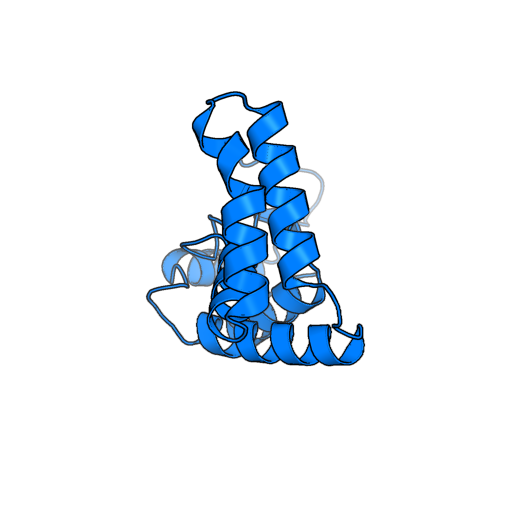 N 1
ATOM 732 C CA . ALA A 1 93 ? -2.310 1.545 -9.651 1.00 74.38 93 ALA A CA 1
ATOM 733 C C . ALA A 1 93 ? -2.823 2.327 -10.871 1.00 74.38 93 ALA A C 1
ATOM 735 O O . ALA A 1 93 ? -2.039 2.922 -11.603 1.00 74.38 93 ALA A O 1
ATOM 736 N N . GLY A 1 94 ? -4.145 2.383 -11.056 1.00 72.81 94 GLY A N 1
ATOM 737 C CA . GLY A 1 94 ? -4.781 3.194 -12.094 1.00 72.81 94 GLY A CA 1
ATOM 738 C C . GLY A 1 94 ? -4.960 4.676 -11.745 1.00 72.81 94 GLY A C 1
ATOM 739 O O . GLY A 1 94 ? -5.475 5.416 -12.579 1.00 72.81 94 GLY A O 1
ATOM 740 N N . ASP A 1 95 ? -4.583 5.125 -10.542 1.00 75.19 95 ASP A N 1
ATOM 741 C CA . ASP A 1 95 ? -4.803 6.501 -10.086 1.00 75.19 95 ASP A CA 1
ATOM 742 C C . ASP A 1 95 ? -3.485 7.315 -10.098 1.00 75.19 95 ASP A C 1
ATOM 744 O O . ASP A 1 95 ? -2.596 7.081 -9.267 1.00 75.19 95 ASP A O 1
ATOM 748 N N . PRO A 1 96 ? -3.344 8.326 -10.982 1.00 67.81 96 PRO A N 1
ATOM 749 C CA . PRO A 1 96 ? -2.163 9.197 -11.052 1.00 67.81 96 PRO A CA 1
ATOM 750 C C . PRO A 1 96 ? -1.909 10.022 -9.779 1.00 67.81 96 PRO A C 1
ATOM 752 O O . PRO A 1 96 ? -0.829 10.590 -9.588 1.00 67.81 96 PRO A O 1
ATOM 755 N N . CYS A 1 97 ? -2.896 10.129 -8.885 1.00 70.94 97 CYS A N 1
ATOM 756 C CA . CYS A 1 97 ? -2.714 10.750 -7.575 1.00 70.94 97 CYS A CA 1
ATOM 757 C C . CYS A 1 97 ? -1.960 9.835 -6.602 1.00 70.94 97 CYS A C 1
ATOM 759 O O . CYS A 1 97 ? -1.379 10.333 -5.635 1.00 70.94 97 CYS A O 1
ATOM 761 N N . TRP A 1 98 ? -1.951 8.523 -6.854 1.00 69.12 98 TRP A N 1
ATOM 762 C CA . TRP A 1 98 ? -1.266 7.521 -6.040 1.00 69.12 98 TRP A CA 1
ATOM 763 C C . TRP A 1 98 ? 0.081 7.136 -6.622 1.00 69.12 98 TRP A C 1
ATOM 765 O O . TRP A 1 98 ? 1.036 7.059 -5.860 1.00 69.12 98 TRP A O 1
ATOM 775 N N . ILE A 1 99 ? 0.187 6.957 -7.937 1.00 72.38 99 ILE A N 1
ATOM 776 C CA . ILE A 1 99 ? 1.452 6.595 -8.585 1.00 72.38 99 ILE A CA 1
ATOM 777 C C . ILE A 1 99 ? 2.272 7.836 -8.940 1.00 72.38 99 ILE A C 1
ATOM 779 O O . ILE A 1 99 ? 1.735 8.856 -9.370 1.00 72.38 99 ILE A O 1
ATOM 783 N N . ARG A 1 100 ? 3.598 7.753 -8.778 1.00 74.81 100 ARG A N 1
ATOM 784 C CA . ARG A 1 100 ? 4.560 8.721 -9.325 1.00 74.81 100 ARG A CA 1
ATOM 785 C C . ARG A 1 100 ? 4.989 8.266 -10.730 1.00 74.81 100 ARG A C 1
ATOM 787 O O . ARG A 1 100 ? 5.824 7.369 -10.826 1.00 74.81 100 ARG A O 1
ATOM 794 N N . PRO A 1 101 ? 4.492 8.877 -11.826 1.00 71.75 101 PRO A N 1
ATOM 795 C CA . PRO A 1 101 ? 4.764 8.384 -13.183 1.00 71.75 101 PRO A CA 1
ATOM 796 C C . PRO A 1 101 ? 6.260 8.361 -13.522 1.00 71.75 101 PRO A C 1
ATOM 798 O O . PRO A 1 101 ? 6.761 7.410 -14.112 1.00 71.75 101 PRO A O 1
ATOM 801 N N . TRP A 1 102 ? 7.004 9.364 -13.045 1.00 73.81 102 TRP A N 1
ATOM 802 C CA . TRP A 1 102 ? 8.452 9.446 -13.234 1.00 73.81 102 TRP A CA 1
ATOM 803 C C . TRP A 1 102 ? 9.219 8.290 -12.574 1.00 73.81 102 TRP A C 1
ATOM 805 O O . TRP A 1 102 ? 10.274 7.907 -13.079 1.00 73.81 102 TRP A O 1
ATOM 815 N N . ALA A 1 103 ? 8.712 7.740 -11.464 1.00 70.00 103 ALA A N 1
ATOM 816 C CA . ALA A 1 103 ? 9.333 6.611 -10.778 1.00 70.00 103 ALA A CA 1
ATOM 817 C C . ALA A 1 103 ? 9.133 5.335 -11.601 1.00 70.00 103 ALA A C 1
ATOM 819 O O . ALA A 1 103 ? 10.103 4.649 -11.903 1.00 70.00 103 ALA A O 1
ATOM 820 N N . VAL A 1 104 ? 7.908 5.092 -12.078 1.00 73.50 104 VAL A N 1
ATOM 821 C CA . VAL A 1 104 ? 7.592 3.962 -12.969 1.00 73.50 104 VAL A CA 1
ATOM 822 C C . VAL A 1 104 ? 8.465 3.989 -14.226 1.00 73.50 104 VAL A C 1
ATOM 824 O O . VAL A 1 104 ? 9.086 2.985 -14.573 1.00 73.50 104 VAL A O 1
ATOM 827 N N . ASP A 1 105 ? 8.591 5.147 -14.873 1.00 77.44 105 ASP A N 1
ATOM 828 C CA . ASP A 1 105 ? 9.428 5.283 -16.066 1.00 77.44 105 ASP A CA 1
ATOM 829 C C . ASP A 1 105 ? 10.924 5.107 -15.770 1.00 77.44 105 ASP A C 1
ATOM 831 O O . ASP A 1 105 ? 11.669 4.591 -16.608 1.00 77.44 105 ASP A O 1
ATOM 835 N N . ARG A 1 106 ? 11.392 5.524 -14.585 1.00 77.44 106 ARG A N 1
ATOM 836 C CA . ARG A 1 106 ? 12.775 5.292 -14.144 1.00 77.44 106 ARG A CA 1
ATOM 837 C C . ARG A 1 106 ? 13.046 3.798 -14.001 1.00 77.44 106 ARG A C 1
ATOM 839 O O . ARG A 1 106 ? 14.014 3.325 -14.594 1.00 77.44 106 ARG A O 1
ATOM 846 N N . LEU A 1 107 ? 12.176 3.077 -13.291 1.00 73.00 107 LEU A N 1
ATOM 847 C CA . LEU A 1 107 ? 12.301 1.634 -13.097 1.00 73.00 107 LEU A CA 1
ATOM 848 C C . LEU A 1 107 ? 12.271 0.893 -14.438 1.00 73.00 107 LEU A C 1
ATOM 850 O O . LEU A 1 107 ? 13.159 0.092 -14.714 1.00 73.00 107 LEU A O 1
ATOM 854 N N . ARG A 1 108 ? 11.341 1.235 -15.338 1.00 76.00 108 ARG A N 1
ATOM 855 C CA . ARG A 1 108 ? 11.293 0.641 -16.686 1.00 76.00 108 ARG A CA 1
ATOM 856 C C . ARG A 1 108 ? 12.587 0.846 -17.468 1.00 76.00 108 ARG A C 1
ATOM 858 O O . ARG A 1 108 ? 13.090 -0.095 -18.075 1.00 76.00 108 ARG A O 1
ATOM 865 N N . ARG A 1 109 ? 13.156 2.056 -17.437 1.00 77.88 109 ARG A N 1
ATOM 866 C CA . ARG A 1 109 ? 14.437 2.348 -18.101 1.00 77.88 109 ARG A CA 1
ATOM 867 C C . ARG A 1 109 ? 15.613 1.607 -17.474 1.00 77.88 109 ARG A C 1
ATOM 869 O O . ARG A 1 109 ? 16.550 1.285 -18.193 1.00 77.88 109 ARG A O 1
ATOM 876 N N . GLN A 1 110 ? 15.606 1.385 -16.161 1.00 74.19 110 GLN A N 1
ATOM 877 C CA . GLN A 1 110 ? 16.658 0.627 -15.482 1.00 74.19 110 GLN A CA 1
ATOM 878 C C . GLN A 1 110 ? 16.553 -0.863 -15.815 1.00 74.19 110 GLN A C 1
ATOM 880 O O . GLN A 1 110 ? 17.546 -1.452 -16.228 1.00 74.19 110 GLN A O 1
ATOM 885 N N . HIS A 1 111 ? 15.350 -1.435 -15.764 1.00 75.75 111 HIS A N 1
ATOM 886 C CA . HIS A 1 111 ? 15.113 -2.822 -16.161 1.00 75.75 111 HIS A CA 1
ATOM 887 C C . HIS A 1 111 ? 15.475 -3.080 -17.630 1.00 75.75 111 HIS A C 1
ATOM 889 O O . HIS A 1 111 ? 16.163 -4.044 -17.944 1.00 75.75 111 HIS A O 1
ATOM 895 N N . ALA A 1 112 ? 15.106 -2.172 -18.541 1.00 76.56 112 ALA A N 1
ATOM 896 C CA . ALA A 1 112 ? 15.489 -2.267 -19.954 1.00 76.56 112 ALA A CA 1
ATOM 897 C C . ALA A 1 112 ? 17.014 -2.225 -20.186 1.00 76.56 112 ALA A C 1
ATOM 899 O O . ALA A 1 112 ? 17.482 -2.643 -21.239 1.00 76.56 112 ALA A O 1
ATOM 900 N N . LYS A 1 113 ? 17.792 -1.731 -19.213 1.00 78.44 113 LYS A N 1
ATOM 901 C CA . LYS A 1 113 ? 19.263 -1.740 -19.223 1.00 78.44 113 LYS A CA 1
ATOM 902 C C . LYS A 1 113 ? 19.860 -2.988 -18.554 1.00 78.44 113 LYS A C 1
ATOM 904 O O . LYS A 1 113 ? 21.056 -2.997 -18.294 1.00 78.44 113 LYS A O 1
ATOM 909 N N . GLY A 1 114 ? 19.046 -4.002 -18.250 1.00 75.00 114 GLY A N 1
ATOM 910 C CA . GLY A 1 114 ? 19.480 -5.242 -17.600 1.00 75.00 114 GLY A CA 1
ATOM 911 C C . GLY A 1 114 ? 19.573 -5.160 -16.074 1.00 75.00 114 GLY A C 1
ATOM 912 O O . GLY A 1 114 ? 20.162 -6.040 -15.454 1.00 75.00 114 GLY A O 1
ATOM 913 N N . ALA A 1 115 ? 19.021 -4.111 -15.452 1.00 74.19 115 ALA A N 1
ATOM 914 C CA . ALA A 1 115 ? 19.006 -4.007 -13.998 1.00 74.19 115 ALA A CA 1
ATOM 915 C C . ALA A 1 115 ? 17.949 -4.935 -13.382 1.00 74.19 115 ALA A C 1
ATOM 917 O O . ALA A 1 115 ? 16.789 -4.923 -13.804 1.00 74.19 115 ALA A O 1
ATOM 918 N N . ARG A 1 116 ? 18.333 -5.672 -12.338 1.00 71.94 116 ARG A N 1
ATOM 919 C CA . ARG A 1 116 ? 17.403 -6.438 -11.500 1.00 71.94 116 ARG A CA 1
ATOM 920 C C . ARG A 1 116 ? 16.758 -5.503 -10.490 1.00 71.94 116 ARG A C 1
ATOM 922 O O . ARG A 1 116 ? 17.463 -4.769 -9.801 1.00 71.94 116 ARG A O 1
ATOM 929 N N . ILE A 1 117 ? 15.432 -5.508 -10.410 1.00 70.38 117 ILE A N 1
ATOM 930 C CA . ILE A 1 117 ? 14.684 -4.612 -9.524 1.00 70.38 117 ILE A CA 1
ATOM 931 C C . ILE A 1 117 ? 14.118 -5.425 -8.371 1.00 70.38 117 ILE A C 1
ATOM 933 O O . ILE A 1 117 ? 13.252 -6.268 -8.583 1.00 70.38 117 ILE A O 1
ATOM 937 N N . VAL A 1 118 ? 14.571 -5.123 -7.157 1.00 72.00 118 VAL A N 1
ATOM 938 C CA . VAL A 1 118 ? 14.054 -5.714 -5.922 1.00 72.00 118 VAL A CA 1
ATOM 939 C C . VAL A 1 118 ? 13.245 -4.659 -5.183 1.00 72.00 118 VAL A C 1
ATOM 941 O O . VAL A 1 118 ? 13.748 -3.584 -4.854 1.00 72.00 118 VAL A O 1
ATOM 944 N N . VAL A 1 119 ? 11.979 -4.963 -4.910 1.00 69.94 119 VAL A N 1
ATOM 945 C CA . VAL A 1 119 ? 11.108 -4.065 -4.145 1.00 69.94 119 VAL A CA 1
ATOM 946 C C . VAL A 1 119 ? 11.151 -4.460 -2.674 1.00 69.94 119 VAL A C 1
ATOM 948 O O . VAL A 1 119 ? 10.571 -5.469 -2.273 1.00 69.94 119 VAL A O 1
ATOM 951 N N . ALA A 1 120 ? 11.839 -3.659 -1.863 1.00 65.88 120 ALA A N 1
ATOM 952 C CA . ALA A 1 120 ? 11.948 -3.867 -0.424 1.00 65.88 120 ALA A CA 1
ATOM 953 C C . ALA A 1 120 ? 10.930 -2.974 0.290 1.00 65.88 120 ALA A C 1
ATOM 955 O O . ALA A 1 120 ? 11.203 -1.808 0.553 1.00 65.88 120 ALA A O 1
ATOM 956 N N . THR A 1 121 ? 9.744 -3.513 0.581 1.00 65.31 121 THR A N 1
ATOM 957 C CA . THR A 1 121 ? 8.669 -2.767 1.248 1.00 65.31 121 THR A CA 1
ATOM 958 C C . THR A 1 121 ? 8.199 -3.449 2.528 1.00 65.31 121 THR A C 1
ATOM 960 O O . THR A 1 121 ? 8.143 -4.675 2.611 1.00 65.31 121 THR A O 1
ATOM 963 N N . ALA A 1 122 ? 7.834 -2.637 3.524 1.00 59.97 122 ALA A N 1
ATOM 964 C CA . ALA A 1 122 ? 7.138 -3.091 4.728 1.00 59.97 122 ALA A CA 1
ATOM 965 C C . ALA A 1 122 ? 5.642 -3.375 4.477 1.00 59.97 122 ALA A C 1
ATOM 967 O O . ALA A 1 122 ? 4.953 -3.891 5.359 1.00 59.97 122 ALA A O 1
ATOM 968 N N . THR A 1 123 ? 5.133 -3.047 3.285 1.00 61.84 123 THR A N 1
ATOM 969 C CA . THR A 1 123 ? 3.780 -3.403 2.863 1.00 61.84 123 THR A CA 1
ATOM 970 C C . THR A 1 123 ? 3.674 -4.899 2.582 1.00 61.84 123 THR A C 1
ATOM 972 O O . THR A 1 123 ? 4.577 -5.533 2.042 1.00 61.84 123 THR A O 1
ATOM 975 N N . GLU A 1 124 ? 2.537 -5.484 2.955 1.00 69.75 124 GLU A N 1
ATOM 976 C CA . GLU A 1 124 ? 2.279 -6.906 2.762 1.00 69.75 124 GLU A CA 1
ATOM 977 C C . GLU A 1 124 ? 2.377 -7.313 1.277 1.00 69.75 124 GLU A C 1
ATOM 979 O O . GLU A 1 124 ? 1.920 -6.611 0.367 1.00 69.75 124 GLU A O 1
ATOM 984 N N . ARG A 1 125 ? 2.992 -8.480 1.044 1.00 68.69 125 ARG A N 1
ATOM 985 C CA . ARG A 1 125 ? 3.426 -8.967 -0.272 1.00 68.69 125 ARG A CA 1
ATOM 986 C C . ARG A 1 125 ? 2.308 -9.005 -1.316 1.00 68.69 125 ARG A C 1
ATOM 988 O O . ARG A 1 125 ? 2.553 -8.666 -2.469 1.00 68.69 125 ARG A O 1
ATOM 995 N N . SER A 1 126 ? 1.095 -9.407 -0.946 1.00 68.69 126 SER A N 1
ATOM 996 C CA . SER A 1 126 ? -0.042 -9.521 -1.870 1.00 68.69 126 SER A CA 1
ATOM 997 C C . SER A 1 126 ? -0.528 -8.159 -2.359 1.00 68.69 126 SER A C 1
ATOM 999 O O . SER A 1 126 ? -0.889 -8.014 -3.530 1.00 68.69 126 SER A O 1
ATOM 1001 N N . LEU A 1 127 ? -0.525 -7.154 -1.478 1.00 66.25 127 LEU A N 1
ATOM 1002 C CA . LEU A 1 127 ? -0.840 -5.772 -1.836 1.00 66.25 127 LEU A CA 1
ATOM 1003 C C . LEU A 1 127 ? 0.240 -5.168 -2.741 1.00 66.25 127 LEU A C 1
ATOM 1005 O O . LEU A 1 127 ? -0.094 -4.559 -3.760 1.00 66.25 127 LEU A O 1
ATOM 1009 N N . ALA A 1 128 ? 1.513 -5.388 -2.401 1.00 71.12 128 ALA A N 1
ATOM 1010 C CA . ALA A 1 128 ? 2.652 -4.944 -3.198 1.00 71.12 128 ALA A CA 1
ATOM 1011 C C . ALA A 1 128 ? 2.635 -5.555 -4.607 1.00 71.12 128 ALA A C 1
ATOM 1013 O O . ALA A 1 128 ? 2.647 -4.822 -5.596 1.00 71.12 128 ALA A O 1
ATOM 1014 N N . ALA A 1 129 ? 2.499 -6.881 -4.705 1.00 72.25 129 ALA A N 1
ATOM 1015 C CA . ALA A 1 129 ? 2.437 -7.596 -5.977 1.00 72.25 129 ALA A CA 1
ATOM 1016 C C . ALA A 1 129 ? 1.274 -7.102 -6.849 1.00 72.25 129 ALA A C 1
ATOM 1018 O O . ALA A 1 129 ? 1.466 -6.753 -8.008 1.00 72.25 129 ALA A O 1
ATOM 1019 N N . ALA A 1 130 ? 0.068 -6.966 -6.283 1.00 74.25 130 ALA A N 1
ATOM 1020 C CA . ALA A 1 130 ? -1.087 -6.495 -7.045 1.00 74.25 130 ALA A CA 1
ATOM 1021 C C . ALA A 1 130 ? -0.932 -5.064 -7.583 1.00 74.25 130 ALA A C 1
ATOM 1023 O O . ALA A 1 130 ? -1.483 -4.751 -8.641 1.00 74.25 130 ALA A O 1
ATOM 1024 N N . LEU A 1 131 ? -0.224 -4.196 -6.855 1.00 70.31 131 LEU A N 1
ATOM 1025 C CA . LEU A 1 131 ? 0.074 -2.834 -7.286 1.00 70.31 131 LEU A CA 1
ATOM 1026 C C . LEU A 1 131 ? 1.109 -2.842 -8.413 1.00 70.31 131 LEU A C 1
ATOM 1028 O O . LEU A 1 131 ? 0.861 -2.242 -9.457 1.00 70.31 131 LEU A O 1
ATOM 1032 N N . LEU A 1 132 ? 2.227 -3.543 -8.224 1.00 74.00 132 LEU A N 1
ATOM 1033 C CA . LEU A 1 132 ? 3.322 -3.613 -9.194 1.00 74.00 132 LEU A CA 1
ATOM 1034 C C . LEU A 1 132 ? 2.879 -4.264 -10.512 1.00 74.00 132 LEU A C 1
ATOM 1036 O O . LEU A 1 132 ? 3.127 -3.699 -11.581 1.00 74.00 132 LEU A O 1
ATOM 1040 N N . ASP A 1 133 ? 2.127 -5.368 -10.430 1.00 76.69 133 ASP A N 1
ATOM 1041 C CA . ASP A 1 133 ? 1.555 -6.064 -11.586 1.00 76.69 133 ASP A CA 1
ATOM 1042 C C . ASP A 1 133 ? 0.667 -5.128 -12.420 1.00 76.69 133 ASP A C 1
ATOM 1044 O O . ASP A 1 133 ? 0.720 -5.133 -13.648 1.00 76.69 133 ASP A O 1
ATOM 1048 N N . HIS A 1 134 ? -0.172 -4.310 -11.771 1.00 75.88 134 HIS A N 1
ATOM 1049 C CA . HIS A 1 134 ? -1.070 -3.384 -12.475 1.00 75.88 134 HIS A CA 1
ATOM 1050 C C . HIS A 1 134 ? -0.408 -2.080 -12.908 1.00 75.88 134 HIS A C 1
ATOM 1052 O O . HIS A 1 134 ? -0.821 -1.499 -13.909 1.00 75.88 134 HIS A O 1
ATOM 1058 N N . ALA A 1 135 ? 0.624 -1.629 -12.203 1.00 67.56 135 ALA A N 1
ATOM 1059 C CA . ALA A 1 135 ? 1.433 -0.489 -12.616 1.00 67.56 135 ALA A CA 1
ATOM 1060 C C . ALA A 1 135 ? 2.391 -0.840 -13.773 1.00 67.56 135 ALA A C 1
ATOM 1062 O O . ALA A 1 135 ? 3.042 0.051 -14.329 1.00 67.56 135 ALA A O 1
ATOM 1063 N N . ALA A 1 136 ? 2.479 -2.126 -14.145 1.00 73.69 136 ALA A N 1
ATOM 1064 C CA . ALA A 1 136 ? 3.446 -2.655 -15.101 1.00 73.69 136 ALA A CA 1
ATOM 1065 C C . ALA A 1 136 ? 4.872 -2.196 -14.748 1.00 73.69 136 ALA A C 1
ATOM 1067 O O . ALA A 1 136 ? 5.602 -1.637 -15.580 1.00 73.69 136 ALA A O 1
ATOM 1068 N N . VAL A 1 137 ? 5.214 -2.367 -13.469 1.00 70.25 137 VAL A N 1
ATOM 1069 C CA . VAL A 1 137 ? 6.563 -2.191 -12.935 1.00 70.25 137 VAL A CA 1
ATOM 1070 C C . VAL A 1 137 ? 7.222 -3.571 -12.932 1.00 70.25 137 VAL A C 1
ATOM 1072 O O . VAL A 1 137 ? 6.654 -4.483 -12.339 1.00 70.25 137 VAL A O 1
ATOM 1075 N N . PRO A 1 138 ? 8.373 -3.756 -13.594 1.00 66.81 138 PRO A N 1
ATOM 1076 C CA . PRO A 1 138 ? 9.110 -5.011 -13.517 1.00 66.81 138 PRO A CA 1
ATOM 1077 C C . PRO A 1 138 ? 9.782 -5.145 -12.144 1.00 66.81 138 PRO A C 1
ATOM 1079 O O . PRO A 1 138 ? 10.376 -4.183 -11.656 1.00 66.81 138 PRO A O 1
ATOM 1082 N N . TYR A 1 139 ? 9.672 -6.320 -11.529 1.00 72.19 139 TYR A N 1
ATOM 1083 C CA . TYR A 1 139 ? 10.304 -6.675 -10.257 1.00 72.19 139 TYR A CA 1
ATOM 1084 C C . TYR A 1 139 ? 10.643 -8.173 -10.247 1.00 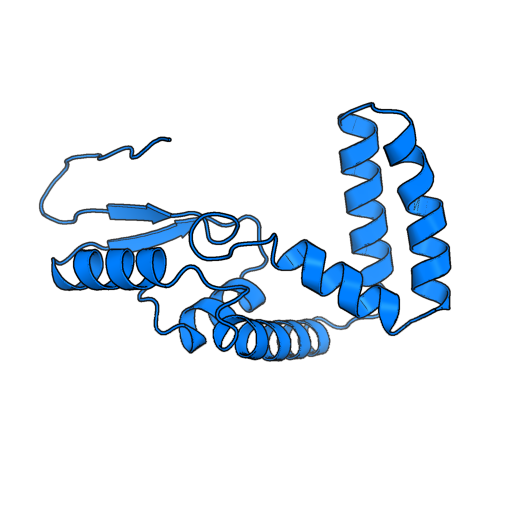72.19 139 TYR A C 1
ATOM 1086 O O . TYR A 1 139 ? 9.962 -8.951 -10.920 1.00 72.19 139 TYR A O 1
ATOM 1094 N N . GLU A 1 140 ? 11.690 -8.551 -9.509 1.00 62.41 140 GLU A N 1
ATOM 1095 C CA . GLU A 1 140 ? 12.083 -9.945 -9.229 1.00 62.41 140 GLU A CA 1
ATOM 1096 C C . GLU A 1 140 ? 11.828 -10.322 -7.761 1.00 62.41 140 GLU A C 1
ATOM 1098 O O . GLU A 1 140 ? 12.000 -9.449 -6.875 1.00 62.41 140 GLU A O 1
#